Protein AF-A0A938M3R2-F1 (afdb_monomer)

Nearest PDB structures (foldseek):
  2mut-assembly1_A  TM=8.175E-01  e=2.502E-03  Homo sapiens
  1x2i-assembly1_A  TM=8.351E-01  e=2.502E-03  Pyrococcus furiosus
  1x2i-assembly1_B  TM=8.270E-01  e=4.604E-03  Pyrococcus furiosus
  2bhn-assembly2_C-3  TM=8.091E-01  e=3.394E-03  Aeropyrum pernix
  2bhn-assembly1_A  TM=8.119E-01  e=9.002E-03  Aeropyrum pernix

Secondary structure (DSSP, 8-state):
-HHHHHHHHHHTT-TT---EEEEPPPEEEETTEEEEPPPEEEETTEEEEE---TT-HHHHHHHHHHHHHHHHHHHHHHHHHHHHHHT-GGGGSTT--HHHHHHHHHHHSSHHHHHH--HHHHHTSTT--HHHHHHHHHHH-SSPPP------------

Mean predicted aligned error: 13.71 Å

Foldseek 3Di:
DQVVVVVVCVVVVVPPDWTKDKAAFDWDQDPNDTDTDAIFMDGPVDPDTDDDPNPDPVVVVVVVVVVVVVVVVVVVVVVVVVVCLVVDLQVPQPPDDSVQSVQLCVQQVDVVSLLVDDLVSSCVGPPQDSVNSVSSNCSSCVDDDPDDDDDDDDDDDD

pLDDT: mean 79.0, std 14.46, range [35.47, 95.06]

Radius of gyration: 27.53 Å; Cα contacts (8 Å, |Δi|>4): 129; chains: 1; bounding box: 78×43×65 Å

Solvent-accessible surface area (backbone atoms only — not 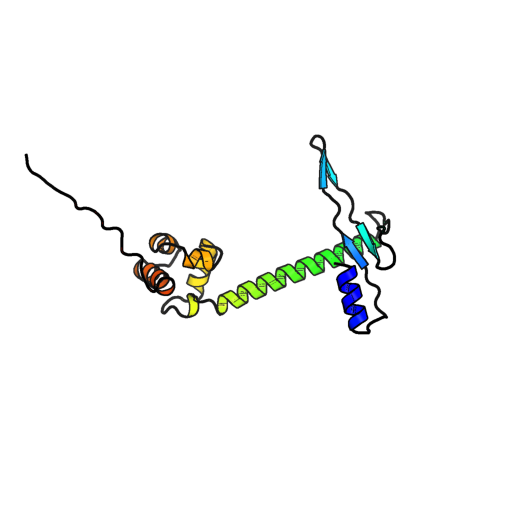comparable to full-atom values): 9746 Å² total; per-residue (Å²): 111,58,69,58,53,52,54,51,34,59,73,69,70,51,81,85,68,89,60,76,38,80,44,82,37,57,75,47,78,52,95,97,40,78,49,68,50,64,68,42,34,36,45,84,89,40,94,63,63,55,90,64,59,82,87,34,71,66,50,49,51,52,50,51,53,50,50,50,53,51,51,50,53,52,52,50,54,49,51,51,53,56,52,50,59,69,76,29,81,61,62,80,40,90,92,51,52,72,72,49,54,50,40,49,37,70,74,52,68,42,70,67,49,58,57,72,43,50,47,69,63,44,35,73,30,78,93,37,48,68,75,49,14,48,53,53,38,42,71,67,37,85,69,72,78,80,74,84,75,80,84,74,92,80,79,88,91,134

Sequence (158 aa):
QLGVAEGVLKALDTCQVDVIGLAKGRREKEDDLTVREGDHVFTTNSPEPLSLPEDSSEMLLLRRIRDEAHRFAIAYHHKLREARFIHSPLEGIPGIGLTRRRALMAHFGNIGRIREATADELKQVPGVSDKRAQLIFAHFHPNPPATDAQPEEAKDEQ

Structure (mmCIF, N/CA/C/O backbone):
data_AF-A0A938M3R2-F1
#
_entry.id   AF-A0A938M3R2-F1
#
loop_
_atom_site.group_PDB
_atom_site.id
_atom_site.type_symbol
_atom_site.label_atom_id
_atom_site.label_alt_id
_atom_site.label_comp_id
_atom_site.label_asym_id
_atom_site.label_entity_id
_atom_site.label_seq_id
_atom_site.pdbx_PDB_ins_code
_atom_site.Cartn_x
_atom_site.Cartn_y
_atom_site.Cartn_z
_atom_site.occupancy
_atom_site.B_iso_or_equiv
_atom_site.auth_seq_id
_atom_site.auth_comp_id
_atom_site.auth_asym_id
_atom_site.auth_atom_id
_atom_site.pdbx_PDB_model_num
ATOM 1 N N . GLN A 1 1 ? -12.794 7.102 7.109 1.00 78.31 1 GLN A N 1
ATOM 2 C CA . GLN A 1 1 ? -12.801 5.699 6.632 1.00 78.31 1 GLN A CA 1
ATOM 3 C C . GLN A 1 1 ? -14.013 4.949 7.176 1.00 78.31 1 GLN A C 1
ATOM 5 O O . GLN A 1 1 ? -14.778 4.450 6.366 1.00 78.31 1 GLN A O 1
ATOM 10 N N . LEU A 1 2 ? -14.246 4.957 8.495 1.00 81.75 2 LEU A N 1
ATOM 11 C CA . LEU A 1 2 ? -15.371 4.257 9.133 1.00 81.75 2 LEU A CA 1
ATOM 12 C C . LEU A 1 2 ? -16.758 4.656 8.588 1.00 81.75 2 LEU A C 1
ATOM 14 O O . LEU A 1 2 ? -17.465 3.806 8.065 1.00 81.75 2 LEU A O 1
ATOM 18 N N . GLY A 1 3 ? -17.100 5.950 8.590 1.00 79.81 3 GLY A N 1
ATOM 19 C CA . GLY A 1 3 ? -18.410 6.406 8.091 1.00 79.81 3 GLY A CA 1
ATOM 2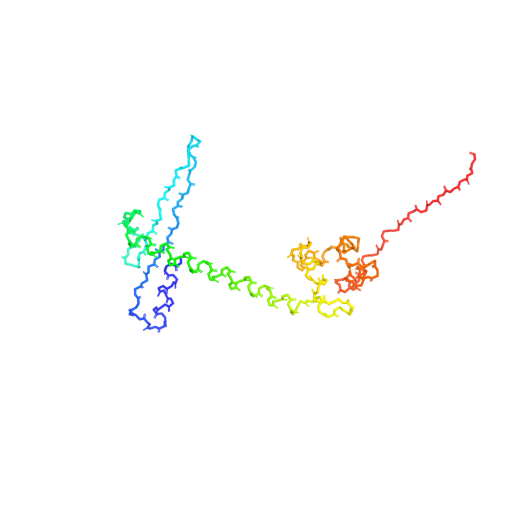0 C C . GLY A 1 3 ? -18.650 6.155 6.594 1.00 79.81 3 GLY A C 1
ATOM 21 O O . GLY A 1 3 ? -19.784 5.976 6.168 1.00 79.81 3 GLY A O 1
ATOM 22 N N . VAL A 1 4 ? -17.586 6.078 5.782 1.00 85.19 4 VAL A N 1
ATOM 23 C CA . VAL A 1 4 ? -17.707 5.712 4.357 1.00 85.19 4 VAL A CA 1
ATOM 24 C C . VAL A 1 4 ? -18.069 4.235 4.221 1.00 85.19 4 VAL A C 1
ATOM 26 O O . VAL A 1 4 ? -18.945 3.895 3.433 1.00 85.19 4 VAL A O 1
ATOM 29 N N . ALA A 1 5 ? -17.423 3.363 5.002 1.00 84.62 5 ALA A N 1
ATOM 30 C CA . ALA A 1 5 ? -17.733 1.937 5.012 1.00 84.62 5 ALA A CA 1
ATOM 31 C C . ALA A 1 5 ? -19.174 1.680 5.480 1.00 84.62 5 ALA A C 1
ATOM 33 O O . ALA A 1 5 ? -19.894 0.920 4.839 1.00 84.62 5 ALA A O 1
ATOM 34 N N . GLU A 1 6 ? -19.616 2.372 6.531 1.00 82.75 6 GLU A N 1
ATOM 35 C CA . GLU A 1 6 ? -20.996 2.295 7.018 1.00 82.75 6 GLU A CA 1
ATOM 36 C C . GLU A 1 6 ? -22.012 2.735 5.950 1.00 82.75 6 GLU A C 1
ATOM 38 O O . GLU A 1 6 ? -23.003 2.045 5.713 1.00 82.75 6 GLU A O 1
ATOM 43 N N . GLY A 1 7 ? -21.749 3.850 5.257 1.00 82.44 7 GLY A N 1
ATOM 44 C CA . GLY A 1 7 ? -22.617 4.334 4.182 1.00 82.44 7 GLY A CA 1
ATOM 45 C C . GLY A 1 7 ? -22.750 3.338 3.027 1.00 82.44 7 GLY A C 1
ATOM 46 O O . GLY A 1 7 ? -23.852 3.120 2.525 1.00 82.44 7 GLY A O 1
ATOM 47 N N . VAL A 1 8 ? -21.649 2.688 2.638 1.00 87.00 8 VAL A N 1
ATOM 48 C CA . VAL A 1 8 ? -21.659 1.650 1.593 1.00 87.00 8 VAL A CA 1
ATOM 49 C C . VAL A 1 8 ? -22.424 0.408 2.048 1.00 87.00 8 VAL A C 1
ATOM 51 O O . VAL A 1 8 ? -23.217 -0.124 1.278 1.00 87.00 8 VAL A O 1
ATOM 54 N N . LEU A 1 9 ? -22.237 -0.044 3.290 1.00 85.75 9 LEU A N 1
ATOM 55 C CA . LEU A 1 9 ? -22.946 -1.218 3.814 1.00 85.75 9 LEU A CA 1
ATOM 56 C C . LEU A 1 9 ? -24.456 -0.987 3.911 1.00 85.75 9 LE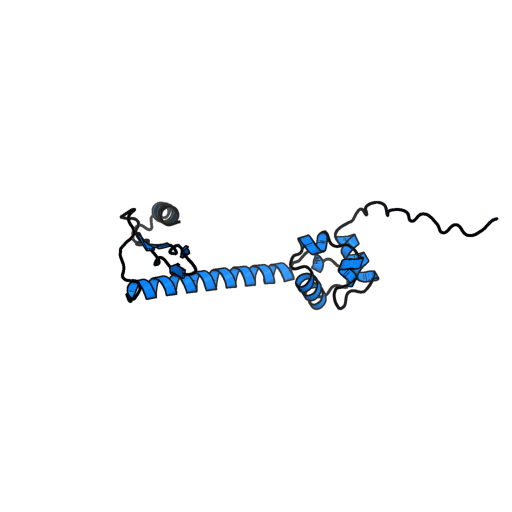U A C 1
ATOM 58 O O . LEU A 1 9 ? -25.226 -1.864 3.525 1.00 85.75 9 LEU A O 1
ATOM 62 N N . LYS A 1 10 ? -24.877 0.212 4.333 1.00 81.81 10 LYS A N 1
ATOM 63 C CA . LYS A 1 10 ? -26.289 0.624 4.311 1.00 81.81 10 LYS A CA 1
ATOM 64 C C . LYS A 1 10 ? -26.858 0.637 2.892 1.00 81.81 10 LYS A C 1
ATOM 66 O O . LYS A 1 10 ? -27.975 0.183 2.683 1.00 81.81 10 LYS A O 1
ATOM 71 N N . ALA A 1 11 ? -26.090 1.116 1.913 1.00 85.44 11 ALA A N 1
ATOM 72 C CA . ALA A 1 11 ? -26.518 1.129 0.514 1.00 85.44 11 ALA A CA 1
ATOM 73 C C . ALA A 1 11 ? -26.657 -0.278 -0.097 1.00 85.44 11 ALA A C 1
ATOM 75 O O . ALA A 1 11 ? -27.420 -0.457 -1.042 1.00 85.44 11 ALA A O 1
ATOM 76 N N . LEU A 1 12 ? -25.927 -1.266 0.429 1.00 86.31 12 LEU A N 1
ATOM 77 C CA . LEU A 1 12 ? -25.979 -2.663 -0.013 1.00 86.31 12 LEU A CA 1
ATOM 78 C C . LEU A 1 12 ? -27.029 -3.504 0.736 1.00 86.31 12 LEU A C 1
ATOM 80 O O . LEU A 1 12 ? -27.118 -4.702 0.488 1.00 86.31 12 LEU A O 1
ATOM 84 N N . ASP A 1 13 ? -27.808 -2.888 1.633 1.00 81.69 13 ASP A N 1
ATOM 85 C CA . ASP A 1 13 ? -28.790 -3.541 2.515 1.00 81.69 13 ASP A CA 1
ATOM 86 C C . ASP A 1 13 ? -28.191 -4.643 3.417 1.00 81.69 13 ASP A C 1
ATOM 88 O O . ASP A 1 13 ? -28.878 -5.500 3.973 1.00 81.69 13 ASP A O 1
ATOM 92 N N . THR A 1 14 ? -26.872 -4.607 3.624 1.00 70.88 14 THR A N 1
ATOM 93 C CA . THR A 1 14 ? -26.152 -5.553 4.483 1.00 70.88 14 THR A CA 1
ATOM 94 C C . THR A 1 14 ? -26.121 -5.023 5.915 1.00 70.88 14 THR A C 1
ATOM 96 O O . THR A 1 14 ? -25.068 -4.720 6.471 1.00 70.88 14 THR A O 1
ATOM 99 N N . CYS A 1 15 ? -27.294 -4.876 6.528 1.00 63.31 15 CYS A N 1
ATOM 100 C CA . CYS A 1 15 ? -27.453 -4.208 7.825 1.00 63.31 15 CYS A CA 1
ATOM 101 C C . CYS A 1 15 ? -27.005 -5.043 9.048 1.00 63.31 15 CYS A C 1
ATOM 103 O O . CYS A 1 15 ? -27.233 -4.629 10.180 1.00 63.31 15 CYS A O 1
ATOM 105 N N . GLN A 1 16 ? -26.400 -6.220 8.850 1.00 73.12 16 GLN A N 1
ATOM 106 C CA . GLN A 1 16 ? -26.078 -7.176 9.925 1.00 73.12 16 GLN A CA 1
ATOM 107 C C . GLN A 1 16 ? -24.591 -7.238 10.302 1.00 73.12 16 GLN A C 1
ATOM 109 O O . GLN A 1 16 ? -24.190 -8.122 11.055 1.00 73.12 16 GLN A O 1
ATOM 114 N N . VAL A 1 17 ? -23.755 -6.353 9.758 1.00 81.50 17 VAL A N 1
ATOM 115 C CA . VAL A 1 17 ? -22.308 -6.388 10.003 1.00 81.50 17 VAL A CA 1
ATOM 116 C C . VAL A 1 17 ? -21.892 -5.163 10.800 1.00 81.50 17 VAL A C 1
ATOM 118 O O . VAL A 1 17 ? -21.982 -4.038 10.309 1.00 81.50 17 VAL A O 1
ATOM 121 N N . ASP A 1 18 ? -21.397 -5.396 12.014 1.00 84.69 18 ASP A N 1
ATOM 122 C CA . ASP A 1 18 ? -20.781 -4.351 12.824 1.00 84.69 18 ASP A CA 1
ATOM 123 C C . ASP A 1 18 ? -19.479 -3.870 12.180 1.00 84.69 18 ASP A C 1
ATOM 125 O O . ASP A 1 18 ? -18.655 -4.661 11.707 1.00 84.69 18 ASP A O 1
ATOM 129 N N . VAL A 1 19 ? -19.272 -2.552 12.185 1.00 87.81 19 VAL A N 1
ATOM 130 C CA . VAL A 1 19 ? -18.077 -1.931 11.611 1.00 87.81 19 VAL A CA 1
ATOM 131 C C . VAL A 1 19 ? -17.259 -1.279 12.711 1.00 87.81 19 VAL A C 1
ATOM 133 O O . VAL A 1 19 ? -17.745 -0.445 13.475 1.00 87.81 19 VAL A O 1
ATOM 136 N N . ILE A 1 20 ? -15.977 -1.626 12.739 1.00 90.88 20 ILE A N 1
ATOM 137 C CA . ILE A 1 20 ? -14.994 -1.046 13.650 1.00 90.88 20 ILE A CA 1
ATOM 138 C C . ILE A 1 20 ? -13.834 -0.446 12.858 1.00 90.88 20 ILE A C 1
ATOM 140 O O . ILE A 1 20 ? -13.458 -0.940 11.792 1.00 90.88 20 ILE A O 1
ATOM 144 N N . GLY A 1 21 ? -13.259 0.632 13.379 1.00 91.00 21 GLY A N 1
ATOM 145 C CA . GLY A 1 21 ? -12.078 1.285 12.822 1.00 91.00 21 GLY A CA 1
ATOM 146 C C . GLY A 1 21 ? -10.927 1.274 13.819 1.00 91.00 21 GLY A C 1
ATOM 147 O O . GLY A 1 21 ? -11.144 1.495 15.003 1.00 91.00 21 GLY A O 1
ATOM 148 N N . LEU A 1 22 ? -9.700 1.060 13.341 1.00 91.81 22 LEU A N 1
ATOM 149 C CA . LEU A 1 22 ? -8.483 1.191 14.145 1.00 91.81 22 LEU A CA 1
ATOM 150 C C . LEU A 1 22 ? -7.645 2.353 13.602 1.00 91.81 22 LEU A C 1
ATOM 152 O O . LEU A 1 22 ? -7.175 2.298 12.461 1.00 91.81 22 LEU A O 1
ATOM 156 N N . ALA A 1 23 ? -7.451 3.393 14.408 1.00 89.94 23 ALA A N 1
ATOM 157 C CA . ALA A 1 23 ? -6.591 4.523 14.085 1.00 89.94 23 ALA A CA 1
ATOM 158 C C . ALA A 1 23 ? -5.234 4.380 14.775 1.00 89.94 23 ALA A C 1
ATOM 160 O O . ALA A 1 23 ? -5.128 3.882 15.894 1.00 89.94 23 ALA A O 1
ATOM 161 N N . LYS A 1 24 ? -4.184 4.823 14.084 1.00 86.88 24 LYS A N 1
ATOM 162 C CA . LYS A 1 24 ? -2.826 4.799 14.616 1.00 86.88 24 LYS A CA 1
ATOM 163 C C . LYS A 1 24 ? -2.622 5.961 15.585 1.00 86.88 24 LYS A C 1
ATOM 165 O O . LYS A 1 24 ? -2.883 7.101 15.196 1.00 86.88 24 LYS A O 1
ATOM 170 N N . GLY A 1 25 ? -2.111 5.670 16.777 1.00 83.94 25 GLY A N 1
ATOM 171 C CA . GLY A 1 25 ? -1.710 6.700 17.734 1.00 83.94 25 GLY A CA 1
ATOM 172 C C . GLY A 1 25 ? -0.609 7.604 17.183 1.00 83.94 25 GLY A C 1
ATOM 173 O O . GLY A 1 25 ? 0.206 7.186 16.339 1.00 83.94 25 GLY A O 1
ATOM 174 N N . ARG A 1 26 ? -0.583 8.866 17.618 1.00 80.00 26 ARG A N 1
ATOM 175 C CA . ARG A 1 26 ? 0.482 9.788 17.220 1.00 80.00 26 ARG A CA 1
ATOM 176 C C . ARG A 1 26 ? 1.797 9.400 17.888 1.00 80.00 26 ARG A C 1
ATOM 178 O O . ARG A 1 26 ? 1.856 8.781 18.947 1.00 80.00 26 ARG A O 1
ATOM 185 N N . ARG A 1 27 ? 2.895 9.741 17.220 1.00 76.88 27 ARG A N 1
ATOM 186 C CA . ARG A 1 27 ? 4.222 9.701 17.830 1.00 76.88 27 ARG A CA 1
ATOM 187 C C . ARG A 1 27 ? 4.683 11.131 17.973 1.00 76.88 27 ARG A C 1
ATOM 189 O O . ARG A 1 27 ? 4.845 11.804 16.955 1.00 76.88 27 ARG A O 1
ATOM 196 N N . GLU A 1 28 ? 4.901 11.553 19.204 1.00 75.19 28 GLU A N 1
ATOM 197 C CA . GLU A 1 28 ? 5.426 12.875 19.511 1.00 75.19 28 GLU A CA 1
ATOM 198 C C . GLU A 1 28 ? 6.844 12.726 20.064 1.00 75.19 28 GLU A C 1
ATOM 200 O O . GLU A 1 28 ? 7.192 11.734 20.711 1.00 75.19 28 GLU A O 1
ATOM 205 N N . LYS A 1 29 ? 7.706 13.673 19.699 1.00 72.88 29 LYS A N 1
ATOM 206 C CA . LYS A 1 29 ? 9.051 13.782 20.254 1.00 72.88 29 LYS A CA 1
ATOM 207 C C . LYS A 1 29 ? 9.034 14.954 21.214 1.00 72.88 29 LYS A C 1
ATOM 209 O O . LYS A 1 29 ? 8.818 16.078 20.771 1.00 72.88 29 LYS A O 1
ATOM 214 N N . GLU A 1 30 ? 9.282 14.676 22.480 1.00 73.75 30 GLU A N 1
ATOM 215 C CA . GLU A 1 30 ? 9.397 15.679 23.531 1.00 73.75 30 GLU A CA 1
ATOM 216 C C . GLU A 1 30 ? 10.732 15.444 24.238 1.00 73.75 30 GLU A C 1
ATOM 218 O O . GLU A 1 30 ? 11.009 14.319 24.648 1.00 73.75 30 GLU A O 1
ATOM 223 N N . ASP A 1 31 ? 11.591 16.467 24.277 1.00 67.19 31 ASP A N 1
ATOM 224 C CA . ASP A 1 31 ? 12.896 16.459 24.957 1.00 67.19 31 ASP A CA 1
ATOM 225 C C . ASP A 1 31 ? 13.704 15.154 24.792 1.00 67.19 31 ASP A C 1
ATOM 227 O O . ASP A 1 31 ? 14.063 14.477 25.752 1.00 67.19 31 ASP A O 1
ATOM 231 N N . ASP A 1 32 ? 13.981 14.788 23.534 1.00 76.38 32 ASP A N 1
ATOM 232 C CA . ASP A 1 32 ? 14.737 13.587 23.124 1.00 76.38 32 ASP A CA 1
ATOM 233 C C . ASP A 1 32 ? 14.073 12.225 23.435 1.00 76.38 32 ASP A C 1
ATOM 235 O O . ASP A 1 32 ? 14.555 11.170 23.005 1.00 76.38 32 ASP A O 1
ATOM 239 N N . LEU A 1 33 ? 12.904 12.221 24.079 1.00 72.56 33 LEU A N 1
ATOM 240 C CA . LEU A 1 33 ? 12.085 11.039 24.325 1.00 72.56 33 LEU A CA 1
ATOM 241 C C . LEU A 1 33 ? 10.992 10.912 23.256 1.00 72.56 33 LEU A C 1
ATOM 243 O O . LEU A 1 33 ? 10.330 11.870 22.859 1.00 72.56 33 LEU A O 1
ATOM 247 N N . THR A 1 34 ? 10.799 9.692 22.748 1.00 71.56 34 THR A N 1
ATOM 248 C CA . THR A 1 34 ? 9.701 9.404 21.814 1.00 71.56 34 THR A CA 1
ATOM 249 C C . THR A 1 34 ? 8.504 8.893 22.602 1.00 71.56 34 THR A C 1
ATOM 251 O O . THR A 1 34 ? 8.456 7.711 22.950 1.00 71.56 34 THR A O 1
ATOM 254 N N . VAL A 1 35 ? 7.533 9.766 22.855 1.00 74.62 35 VAL A N 1
ATOM 255 C CA . VAL A 1 35 ? 6.254 9.386 23.456 1.00 74.62 35 VAL A CA 1
ATOM 256 C C . VAL A 1 35 ? 5.368 8.816 22.349 1.00 74.62 35 VAL A C 1
ATOM 258 O O . VAL A 1 35 ? 5.179 9.412 21.284 1.00 74.62 35 VAL A O 1
ATOM 261 N N . ARG A 1 36 ? 4.877 7.592 22.553 1.00 71.19 36 ARG A N 1
ATOM 262 C CA . ARG A 1 36 ? 3.980 6.921 21.608 1.00 71.19 36 ARG A CA 1
ATOM 263 C C . ARG A 1 36 ? 2.606 6.892 22.238 1.00 71.19 36 ARG A C 1
ATOM 265 O O . ARG A 1 36 ? 2.415 6.226 23.245 1.00 71.19 36 ARG A O 1
ATOM 272 N N . GLU A 1 37 ? 1.684 7.617 21.630 1.00 79.00 37 GLU A N 1
ATOM 273 C CA . GLU A 1 37 ? 0.273 7.462 21.925 1.00 79.00 37 GLU A CA 1
ATOM 274 C C . GLU A 1 37 ? -0.186 6.087 21.410 1.00 79.00 37 GLU A C 1
ATOM 276 O O . GLU A 1 37 ? 0.254 5.634 20.341 1.00 79.00 37 GLU A O 1
ATOM 281 N N . GLY A 1 38 ? -1.040 5.421 22.183 1.00 81.62 38 GLY A N 1
ATOM 282 C CA . GLY A 1 38 ? -1.632 4.137 21.829 1.00 81.62 38 GLY A CA 1
ATOM 283 C C . GLY A 1 38 ? -2.528 4.202 20.594 1.00 81.62 38 GLY A C 1
ATOM 284 O O . GLY A 1 38 ? -2.972 5.265 20.162 1.00 81.62 38 GLY A O 1
ATOM 285 N N . ASP A 1 39 ? -2.795 3.040 20.000 1.00 89.44 39 ASP A N 1
ATOM 286 C CA . ASP A 1 39 ? -3.775 2.932 18.918 1.00 89.44 39 ASP A CA 1
ATOM 287 C C . ASP A 1 39 ? -5.202 3.108 19.471 1.00 89.44 39 ASP A C 1
ATOM 289 O O . ASP A 1 39 ? -5.522 2.625 20.555 1.00 89.44 39 ASP A O 1
ATOM 293 N N . HIS A 1 40 ? -6.074 3.752 18.692 1.00 89.94 40 HIS A N 1
ATOM 294 C CA . HIS A 1 40 ? -7.446 4.082 19.096 1.00 89.94 40 HIS A CA 1
ATOM 295 C C . HIS A 1 40 ? -8.469 3.282 18.293 1.00 89.94 40 HIS A C 1
ATOM 297 O O . HIS A 1 40 ? -8.374 3.200 17.063 1.00 89.94 40 HIS A O 1
ATOM 303 N N . VAL A 1 41 ? -9.470 2.717 18.968 1.00 91.88 41 VAL A N 1
ATOM 304 C CA . VAL A 1 41 ? -10.558 1.961 18.329 1.00 91.88 41 VAL A CA 1
ATOM 305 C C . VAL A 1 41 ? -11.802 2.826 18.230 1.00 91.88 41 VAL A C 1
ATOM 307 O O . VAL A 1 41 ? -12.192 3.457 19.198 1.00 91.88 41 VAL A O 1
ATOM 310 N N . PHE A 1 42 ? -12.459 2.830 17.078 1.00 91.44 42 PHE A N 1
ATOM 311 C CA . PHE A 1 42 ? -13.685 3.582 16.830 1.00 91.44 42 PHE A CA 1
ATOM 312 C C . PHE A 1 42 ? -14.805 2.637 16.412 1.00 91.44 42 PHE A C 1
ATOM 314 O O . PHE A 1 42 ? -14.573 1.658 15.699 1.00 91.44 42 PHE A O 1
ATOM 321 N N . THR A 1 43 ? -16.027 2.961 16.822 1.00 89.62 43 THR A N 1
ATOM 322 C CA . THR A 1 43 ? -17.243 2.230 16.446 1.00 89.62 43 THR A CA 1
ATOM 323 C C . THR A 1 43 ? -18.188 3.168 15.706 1.00 89.62 43 THR A C 1
ATOM 325 O O . THR A 1 43 ? -18.060 4.385 15.801 1.00 89.62 43 THR A O 1
ATOM 328 N N . THR A 1 44 ? -19.138 2.631 14.948 1.00 83.06 44 THR A N 1
ATOM 329 C CA . THR A 1 44 ? -20.153 3.451 14.259 1.00 83.06 44 THR A CA 1
ATOM 330 C C . THR A 1 44 ? -21.152 4.095 15.219 1.00 83.06 44 THR A C 1
ATOM 332 O O . THR A 1 44 ? -21.808 5.069 14.871 1.00 83.06 44 THR A O 1
ATOM 335 N N . ASN A 1 45 ? -21.250 3.574 16.443 1.00 82.62 45 ASN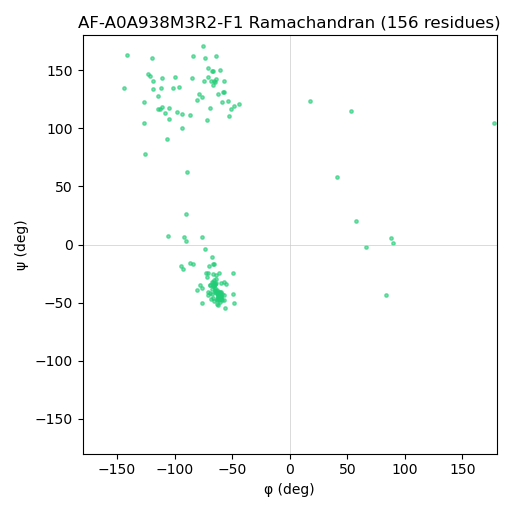 A N 1
ATOM 336 C CA . ASN A 1 45 ? -22.239 4.007 17.427 1.00 82.62 45 ASN A CA 1
ATOM 337 C C . ASN A 1 45 ? -21.767 5.204 18.265 1.00 82.62 45 ASN A C 1
ATOM 339 O O . ASN A 1 45 ? -22.585 5.837 18.927 1.00 82.62 45 ASN A O 1
ATOM 343 N N . SER A 1 46 ? -20.464 5.504 18.263 1.00 84.12 46 SER A N 1
ATOM 344 C CA . SER A 1 46 ? -19.878 6.575 19.069 1.00 84.12 46 SER A CA 1
ATOM 345 C C . SER A 1 46 ? -18.738 7.276 18.326 1.00 84.12 46 SER A C 1
ATOM 347 O O . SER A 1 46 ? -17.865 6.596 17.784 1.00 84.12 46 SER A O 1
ATOM 349 N N . PRO A 1 47 ? -18.695 8.622 18.335 1.00 82.19 47 PRO A N 1
ATOM 350 C CA . PRO A 1 47 ? -17.554 9.374 17.818 1.00 82.19 47 PRO A CA 1
ATOM 351 C C . PRO A 1 47 ? -16.324 9.288 18.735 1.00 82.19 47 PRO A C 1
ATOM 353 O O . PRO A 1 47 ? -15.203 9.461 18.261 1.00 82.19 47 PRO A O 1
ATOM 356 N N . GLU A 1 48 ? -16.527 9.019 20.027 1.00 87.25 48 GLU A N 1
ATOM 357 C CA . GLU A 1 48 ? -15.450 8.837 21.001 1.00 87.25 48 GLU A CA 1
ATOM 358 C C . GLU A 1 48 ? -14.766 7.476 20.802 1.00 87.25 48 GLU A C 1
ATOM 360 O O . GLU A 1 48 ? -15.462 6.476 20.557 1.00 87.25 48 GLU A O 1
ATOM 365 N N . PRO A 1 49 ? -13.428 7.405 20.929 1.00 88.94 49 PRO A N 1
ATOM 366 C CA . PRO A 1 49 ? -12.712 6.147 20.837 1.00 88.94 49 PRO A CA 1
ATOM 367 C C . PRO A 1 49 ? -13.085 5.217 21.997 1.00 88.94 49 PRO A C 1
ATOM 369 O O . PRO A 1 49 ? -13.226 5.622 23.151 1.00 88.94 49 PRO A O 1
ATOM 372 N N . LEU A 1 50 ? -13.208 3.931 21.688 1.00 88.81 50 LEU A N 1
ATOM 373 C CA . LEU A 1 50 ? -13.331 2.878 22.676 1.00 88.81 50 LEU A CA 1
ATOM 374 C C . LEU A 1 50 ? -11.993 2.731 23.407 1.00 88.81 50 LEU A C 1
ATOM 376 O O . LEU A 1 50 ? -10.979 2.371 22.805 1.00 88.81 50 LEU A O 1
ATOM 380 N N . SER A 1 51 ? -12.013 2.987 24.714 1.00 85.62 51 SER A N 1
ATOM 381 C CA . SER A 1 51 ? -10.847 2.803 25.575 1.00 85.62 51 SER A CA 1
ATOM 382 C C . SER A 1 51 ? -10.579 1.313 25.770 1.00 85.62 51 SER A C 1
ATOM 384 O O . SER A 1 51 ? -11.326 0.616 26.457 1.00 85.62 51 SER A O 1
ATOM 386 N N . LEU A 1 52 ? -9.517 0.822 25.135 1.00 87.81 52 LEU A N 1
ATOM 387 C CA . LEU A 1 52 ? -8.993 -0.525 25.324 1.00 87.81 52 LEU A CA 1
ATOM 388 C C . LEU A 1 52 ? -7.558 -0.420 25.847 1.00 87.81 52 LEU A C 1
ATOM 390 O O . LEU A 1 52 ? -6.771 0.339 25.277 1.00 87.81 52 LEU A O 1
ATOM 394 N N . PRO A 1 53 ? -7.179 -1.191 26.883 1.00 89.38 53 PRO A N 1
ATOM 395 C CA . PRO A 1 53 ? -5.792 -1.254 27.324 1.00 89.38 53 PRO A CA 1
ATOM 396 C C . PRO A 1 53 ? -4.873 -1.688 26.179 1.00 89.38 53 PRO A C 1
ATOM 398 O O . PRO A 1 53 ? -5.220 -2.594 25.415 1.00 89.38 53 PRO A O 1
ATOM 401 N N . GLU A 1 54 ? -3.684 -1.091 26.077 1.00 86.25 54 GLU A N 1
ATOM 402 C CA . GLU A 1 54 ? -2.748 -1.409 24.991 1.00 86.25 54 GLU A CA 1
ATOM 403 C C . GLU A 1 54 ? -2.341 -2.885 24.970 1.00 86.25 54 GLU A C 1
ATOM 405 O O . GLU A 1 54 ? -2.175 -3.456 23.894 1.00 86.25 54 GLU A O 1
ATOM 410 N N . ASP A 1 55 ? -2.247 -3.521 26.136 1.00 89.50 55 ASP A N 1
ATOM 411 C CA . ASP A 1 55 ? -1.832 -4.921 26.274 1.00 89.50 55 ASP A CA 1
ATOM 412 C C . ASP A 1 55 ? -3.012 -5.907 26.259 1.00 89.50 55 ASP A C 1
ATOM 414 O O . ASP A 1 55 ? -2.838 -7.107 26.478 1.00 89.50 55 ASP A O 1
ATOM 418 N N . SER A 1 56 ? -4.228 -5.419 25.997 1.00 94.25 56 SER A N 1
ATOM 419 C CA . SER A 1 56 ? -5.422 -6.263 25.913 1.00 94.25 56 SER A CA 1
ATOM 420 C C . SER A 1 56 ? -5.385 -7.199 24.697 1.00 94.25 56 SER A C 1
ATOM 422 O O . SER A 1 56 ? -4.826 -6.881 23.639 1.00 94.25 56 SER A O 1
ATOM 424 N N . SER A 1 57 ? -6.013 -8.371 24.831 1.00 95.06 57 SER A N 1
ATOM 425 C CA . SER A 1 57 ? -6.065 -9.375 23.756 1.00 95.06 57 SER A CA 1
ATOM 426 C C . SER A 1 57 ? -6.842 -8.860 22.541 1.00 95.06 57 SER A C 1
ATOM 428 O O . SER A 1 57 ? -6.491 -9.145 21.396 1.00 95.06 57 SER A O 1
ATOM 430 N N . GLU A 1 58 ? -7.861 -8.048 22.795 1.00 93.44 58 GLU A N 1
ATOM 431 C CA . GLU A 1 58 ? -8.706 -7.370 21.825 1.00 93.44 58 GLU A CA 1
ATOM 432 C C . GLU A 1 58 ? -7.878 -6.394 20.983 1.00 93.44 58 GLU A C 1
ATOM 434 O O . GLU A 1 58 ? -7.876 -6.480 19.754 1.00 93.44 58 GLU A O 1
ATOM 439 N N . MET A 1 59 ? -7.095 -5.519 21.625 1.00 92.62 59 MET A N 1
ATOM 440 C CA . MET A 1 59 ? -6.224 -4.571 20.924 1.00 92.62 59 MET A CA 1
ATOM 441 C C . MET A 1 59 ? -5.141 -5.289 20.102 1.00 92.62 59 MET A C 1
ATOM 443 O O . MET A 1 59 ? -4.830 -4.892 18.974 1.00 92.62 59 MET A O 1
ATOM 447 N N . LEU A 1 60 ? -4.562 -6.369 20.633 1.00 92.75 60 LEU A N 1
ATOM 448 C CA . LEU A 1 60 ? -3.582 -7.182 19.906 1.00 92.75 60 LEU A CA 1
ATOM 449 C C . LEU A 1 60 ? -4.190 -7.851 18.665 1.00 92.75 60 LEU A C 1
ATOM 451 O O . LEU A 1 60 ? -3.569 -7.840 17.597 1.00 92.75 60 LEU A O 1
ATOM 455 N N . LEU A 1 61 ? -5.412 -8.381 18.773 1.00 94.62 61 LEU A N 1
ATOM 456 C CA . LEU A 1 61 ? -6.137 -8.963 17.644 1.00 94.62 61 LEU A CA 1
ATOM 457 C C . LEU A 1 61 ? -6.397 -7.921 16.549 1.00 94.62 61 LEU A C 1
ATOM 459 O O . LEU A 1 61 ? -6.101 -8.175 15.379 1.00 94.62 61 LEU A O 1
ATOM 463 N N . LEU A 1 62 ? -6.897 -6.739 16.916 1.00 93.38 62 LEU A N 1
ATOM 464 C CA . LEU A 1 62 ? -7.192 -5.668 15.959 1.00 93.38 62 LEU A CA 1
ATOM 465 C C . LEU A 1 62 ? -5.938 -5.188 15.227 1.00 93.38 62 LEU A C 1
ATOM 467 O O . LEU A 1 62 ? -5.954 -5.032 14.002 1.00 93.38 62 LEU A O 1
ATOM 471 N N . ARG A 1 63 ? -4.826 -5.018 15.952 1.00 92.56 63 ARG A N 1
ATOM 472 C CA . ARG A 1 63 ? -3.532 -4.680 15.344 1.00 92.56 63 ARG A CA 1
ATOM 473 C C . ARG A 1 63 ? -3.072 -5.759 14.368 1.00 92.56 63 ARG A C 1
ATOM 475 O O . ARG A 1 63 ? -2.674 -5.424 13.256 1.00 92.56 63 ARG A O 1
ATOM 482 N N . ARG A 1 64 ? -3.217 -7.040 14.717 1.00 94.12 64 ARG A N 1
AT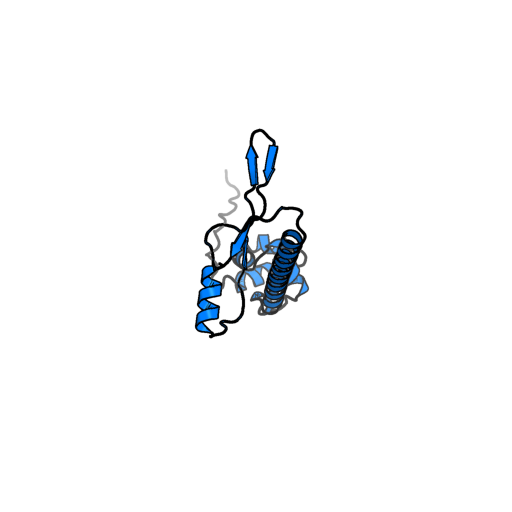OM 483 C CA . ARG A 1 64 ? -2.860 -8.155 13.826 1.00 94.12 64 ARG A CA 1
ATOM 484 C C . ARG A 1 64 ? -3.697 -8.173 12.545 1.00 94.12 64 ARG A C 1
ATOM 486 O O . ARG A 1 64 ? -3.141 -8.380 11.468 1.00 94.12 64 ARG A O 1
ATOM 493 N N . ILE A 1 65 ? -5.005 -7.933 12.643 1.00 94.25 65 ILE A N 1
ATOM 494 C CA . ILE A 1 65 ? -5.893 -7.838 11.473 1.00 94.25 65 ILE A CA 1
ATOM 495 C C . ILE A 1 65 ? -5.466 -6.670 10.576 1.00 94.25 65 ILE A C 1
ATOM 497 O O . ILE A 1 65 ? -5.345 -6.843 9.361 1.00 94.25 65 ILE A O 1
ATOM 501 N N . ARG A 1 66 ? -5.185 -5.496 11.160 1.00 92.31 66 ARG A N 1
ATOM 502 C CA . ARG A 1 66 ? -4.682 -4.331 10.415 1.00 92.31 66 ARG A CA 1
ATOM 503 C C . ARG A 1 66 ? -3.373 -4.649 9.702 1.00 92.31 66 ARG A C 1
ATOM 505 O O . ARG A 1 66 ? -3.233 -4.318 8.526 1.00 92.31 66 ARG A O 1
ATOM 512 N N . ASP A 1 67 ? -2.423 -5.258 10.400 1.00 92.44 67 ASP A N 1
ATOM 513 C CA . ASP A 1 67 ? -1.100 -5.544 9.852 1.00 92.44 67 ASP A CA 1
ATOM 514 C C . ASP A 1 67 ? -1.193 -6.555 8.702 1.00 92.44 67 ASP A C 1
ATOM 516 O O . ASP A 1 67 ? -0.527 -6.384 7.681 1.00 92.44 67 ASP A O 1
ATOM 520 N N . GLU A 1 68 ? -2.086 -7.542 8.800 1.00 95.00 68 GLU A N 1
ATOM 521 C CA . GLU A 1 68 ? -2.350 -8.494 7.721 1.00 95.00 68 GLU A CA 1
ATOM 522 C C . GLU A 1 68 ? -3.046 -7.837 6.520 1.00 95.00 68 GLU A C 1
ATOM 524 O O . GLU A 1 68 ? -2.645 -8.059 5.375 1.00 95.00 68 GLU A O 1
ATOM 529 N N . ALA A 1 69 ? -4.026 -6.960 6.761 1.00 93.31 69 ALA A N 1
ATOM 530 C CA . ALA A 1 69 ? -4.660 -6.175 5.704 1.00 93.31 69 ALA A CA 1
ATOM 531 C C . ALA A 1 69 ? -3.645 -5.260 4.995 1.00 93.31 69 ALA A C 1
ATOM 533 O O . ALA A 1 69 ? -3.632 -5.164 3.765 1.00 93.31 69 ALA A O 1
ATOM 534 N N . HIS A 1 70 ? -2.746 -4.629 5.756 1.00 91.00 70 HIS A N 1
ATOM 535 C CA . HIS A 1 70 ? -1.679 -3.791 5.219 1.00 91.00 70 HIS A CA 1
ATOM 536 C C . HIS A 1 70 ? -0.663 -4.615 4.416 1.00 91.00 70 HIS A C 1
ATOM 538 O O . HIS A 1 70 ? -0.331 -4.248 3.285 1.00 91.00 70 HIS A O 1
ATOM 544 N N . ARG A 1 71 ? -0.225 -5.763 4.950 1.00 93.00 71 ARG A N 1
ATOM 545 C CA . ARG A 1 71 ? 0.662 -6.718 4.268 1.00 93.00 71 ARG A CA 1
ATOM 546 C C . ARG A 1 71 ? 0.054 -7.179 2.946 1.00 93.00 71 ARG A C 1
ATOM 548 O O . ARG A 1 71 ? 0.738 -7.156 1.922 1.00 93.00 71 ARG A O 1
ATOM 555 N N . PHE A 1 72 ? -1.223 -7.559 2.953 1.00 94.44 72 PHE A N 1
ATOM 556 C CA . PHE A 1 72 ? -1.944 -7.996 1.761 1.00 94.44 72 PHE A CA 1
ATOM 557 C C . PHE A 1 72 ? -2.051 -6.877 0.721 1.00 94.44 72 PHE A C 1
ATOM 559 O O . PHE A 1 72 ? -1.718 -7.098 -0.443 1.00 94.44 72 PHE A O 1
ATOM 566 N N . ALA A 1 73 ? -2.440 -5.666 1.131 1.00 90.06 73 ALA A N 1
ATOM 567 C CA . ALA A 1 73 ? -2.547 -4.521 0.230 1.00 90.06 73 ALA A CA 1
ATOM 568 C C . ALA A 1 73 ? -1.196 -4.170 -0.418 1.00 90.06 73 ALA A C 1
ATOM 570 O O . ALA A 1 73 ? -1.121 -3.979 -1.636 1.00 90.06 73 ALA A O 1
ATOM 571 N N . ILE A 1 74 ? -0.110 -4.148 0.366 1.00 88.19 74 ILE A N 1
ATOM 572 C CA . ILE A 1 74 ? 1.248 -3.923 -0.151 1.00 88.19 74 ILE A CA 1
ATOM 573 C C . ILE A 1 74 ? 1.631 -5.014 -1.149 1.00 88.19 74 ILE A C 1
ATOM 575 O O . ILE A 1 74 ? 2.082 -4.699 -2.253 1.00 88.19 74 ILE A O 1
ATOM 579 N N . ALA A 1 75 ? 1.445 -6.284 -0.783 1.00 89.00 75 ALA A N 1
ATOM 580 C CA . ALA A 1 75 ? 1.792 -7.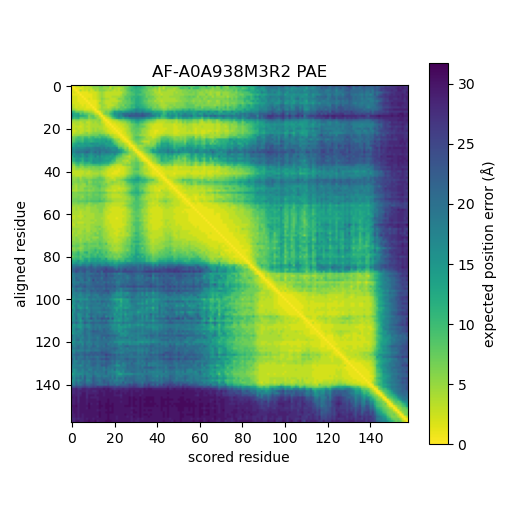413 -1.638 1.00 89.00 75 ALA A CA 1
ATOM 581 C C . ALA A 1 75 ? 0.990 -7.395 -2.948 1.00 89.00 75 ALA A C 1
ATOM 583 O O . ALA A 1 75 ? 1.557 -7.594 -4.023 1.00 89.00 75 ALA A O 1
ATOM 584 N N . TYR A 1 76 ? -0.305 -7.083 -2.885 1.00 89.12 76 TYR A N 1
ATOM 585 C CA . TYR A 1 76 ? -1.163 -6.952 -4.058 1.00 89.12 76 T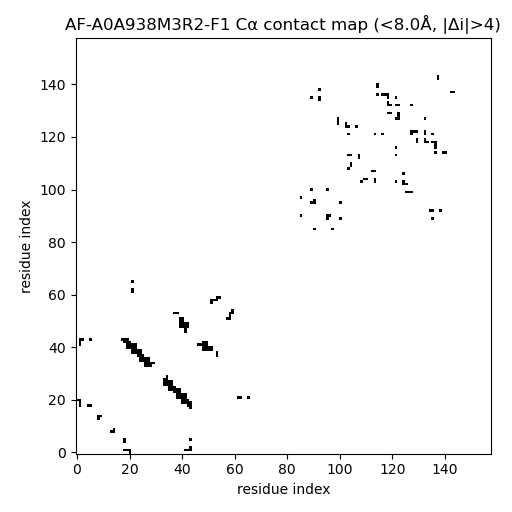YR A CA 1
ATOM 586 C C . TYR A 1 76 ? -0.702 -5.816 -4.977 1.00 89.12 76 TYR A C 1
ATOM 588 O O . TYR A 1 76 ? -0.539 -6.022 -6.181 1.00 89.12 76 TYR A O 1
ATOM 596 N N . HIS A 1 77 ? -0.407 -4.633 -4.430 1.00 84.38 77 HIS A N 1
ATOM 597 C CA . HIS A 1 77 ? 0.119 -3.524 -5.227 1.00 84.38 77 HIS A CA 1
ATOM 598 C C . HIS A 1 77 ? 1.515 -3.805 -5.788 1.00 84.38 77 HIS A C 1
ATOM 600 O O . HIS A 1 77 ? 1.826 -3.365 -6.896 1.00 84.38 77 HIS A O 1
ATOM 606 N N . HIS A 1 78 ? 2.357 -4.546 -5.066 1.00 81.81 78 HIS A N 1
ATOM 607 C CA . HIS A 1 78 ? 3.632 -5.025 -5.591 1.00 81.81 78 HIS A CA 1
ATOM 608 C C . HIS A 1 78 ? 3.413 -5.957 -6.788 1.00 81.81 78 HIS A C 1
ATOM 610 O O . HIS A 1 78 ? 3.932 -5.687 -7.869 1.00 81.81 78 HIS A O 1
ATOM 616 N N . LYS A 1 79 ? 2.560 -6.975 -6.635 1.00 80.56 79 LYS A N 1
ATOM 617 C CA . LYS A 1 79 ? 2.210 -7.920 -7.703 1.00 80.56 79 LYS A CA 1
ATOM 618 C C . LYS A 1 79 ? 1.602 -7.220 -8.919 1.00 80.56 79 LYS A C 1
ATOM 620 O O . LYS A 1 79 ? 1.969 -7.526 -10.045 1.00 80.56 79 LYS A O 1
ATOM 625 N N . LEU A 1 80 ? 0.705 -6.253 -8.717 1.00 80.19 80 LEU A N 1
ATOM 626 C CA . LEU A 1 80 ? 0.101 -5.493 -9.814 1.00 80.19 80 LEU A CA 1
ATOM 627 C C . LEU A 1 80 ? 1.140 -4.642 -10.558 1.00 80.19 80 LEU A C 1
ATOM 629 O O . LEU A 1 80 ? 1.087 -4.544 -11.782 1.00 80.19 80 LEU A O 1
ATOM 633 N N . ARG A 1 81 ? 2.091 -4.033 -9.839 1.00 72.69 81 ARG A N 1
ATOM 634 C CA . ARG A 1 81 ? 3.209 -3.299 -10.457 1.00 72.69 81 ARG A CA 1
ATOM 635 C C . ARG A 1 81 ? 4.125 -4.232 -11.248 1.00 72.69 81 ARG A C 1
ATOM 637 O O . ARG A 1 81 ? 4.506 -3.888 -12.363 1.00 72.69 81 ARG A O 1
ATOM 644 N N . GLU A 1 82 ? 4.410 -5.416 -10.720 1.00 68.12 82 GLU A N 1
ATOM 645 C CA . GLU A 1 82 ? 5.184 -6.448 -11.416 1.00 68.12 82 GLU A CA 1
ATOM 646 C C . GLU A 1 82 ? 4.433 -7.035 -12.627 1.00 68.12 82 GLU A C 1
ATOM 648 O O . GLU A 1 82 ? 5.036 -7.347 -13.648 1.00 68.12 82 GLU A O 1
ATOM 653 N N . ALA A 1 83 ? 3.103 -7.116 -12.591 1.00 67.06 83 ALA A N 1
ATOM 654 C CA . ALA A 1 83 ? 2.312 -7.519 -13.754 1.00 67.06 83 ALA A CA 1
ATOM 655 C C . ALA A 1 83 ? 2.307 -6.436 -14.849 1.00 67.06 83 ALA A C 1
ATOM 657 O O . ALA A 1 83 ? 2.486 -6.745 -16.026 1.00 67.06 83 ALA A O 1
ATOM 658 N N . ARG A 1 84 ? 2.192 -5.149 -14.483 1.00 66.00 84 ARG A N 1
ATOM 659 C CA . ARG A 1 84 ? 2.353 -4.030 -15.440 1.00 66.00 84 ARG A CA 1
ATOM 660 C C . ARG A 1 84 ? 3.746 -3.987 -16.067 1.00 66.00 84 ARG A C 1
ATOM 662 O O . ARG A 1 84 ? 3.902 -3.461 -17.162 1.00 66.00 84 ARG A O 1
ATOM 669 N N . PHE A 1 85 ? 4.749 -4.539 -15.390 1.00 58.41 85 PHE A N 1
ATOM 670 C CA . PHE A 1 85 ? 6.094 -4.684 -15.933 1.00 58.41 85 PHE A CA 1
ATOM 671 C C . PHE A 1 85 ? 6.149 -5.659 -17.127 1.00 58.41 85 PHE A C 1
ATOM 673 O O . PHE A 1 85 ? 6.950 -5.444 -18.039 1.00 58.41 85 PHE A O 1
ATOM 680 N N . ILE A 1 86 ? 5.273 -6.674 -17.167 1.00 54.16 86 ILE A N 1
ATOM 681 C CA . ILE A 1 86 ? 5.172 -7.609 -18.299 1.00 54.16 86 ILE A CA 1
ATOM 682 C C . ILE A 1 86 ? 4.625 -6.877 -19.533 1.00 54.16 86 ILE A C 1
ATOM 684 O O . ILE A 1 86 ? 5.283 -6.913 -20.561 1.00 54.16 86 ILE A O 1
ATOM 688 N N . HIS A 1 87 ? 3.550 -6.092 -19.392 1.00 57.03 87 HIS A N 1
ATOM 689 C CA . HIS A 1 87 ? 2.924 -5.314 -20.480 1.00 57.03 87 HIS A CA 1
ATOM 690 C C . HIS A 1 87 ? 3.472 -3.881 -20.654 1.00 57.03 87 HIS A C 1
ATOM 692 O O . HIS A 1 87 ? 2.760 -2.974 -21.087 1.00 57.03 87 HIS A O 1
ATOM 698 N N . SER A 1 88 ? 4.722 -3.637 -20.257 1.00 65.00 88 SER A N 1
ATOM 699 C CA . SER A 1 88 ? 5.338 -2.303 -20.290 1.00 65.00 88 SER A CA 1
ATOM 700 C C . SER A 1 88 ? 5.523 -1.796 -21.735 1.00 65.00 88 SER A C 1
ATOM 702 O O . SER A 1 88 ? 5.827 -2.609 -22.604 1.00 65.00 88 SER A O 1
ATOM 704 N N . PRO A 1 89 ? 5.461 -0.473 -22.008 1.00 69.12 89 PRO A N 1
ATOM 705 C CA . PRO A 1 89 ? 5.805 0.125 -23.310 1.00 69.12 89 PRO A CA 1
ATOM 706 C C . PRO A 1 89 ? 7.161 -0.333 -23.870 1.00 69.12 89 PRO A C 1
ATOM 708 O O . PRO A 1 89 ? 7.371 -0.365 -25.076 1.00 69.12 89 PRO A O 1
ATOM 711 N N . LEU A 1 90 ? 8.068 -0.768 -22.990 1.00 74.06 90 LEU A N 1
ATOM 712 C CA . LEU A 1 90 ? 9.357 -1.358 -23.351 1.00 74.06 90 LEU A CA 1
ATOM 713 C C . LEU A 1 90 ? 9.250 -2.707 -24.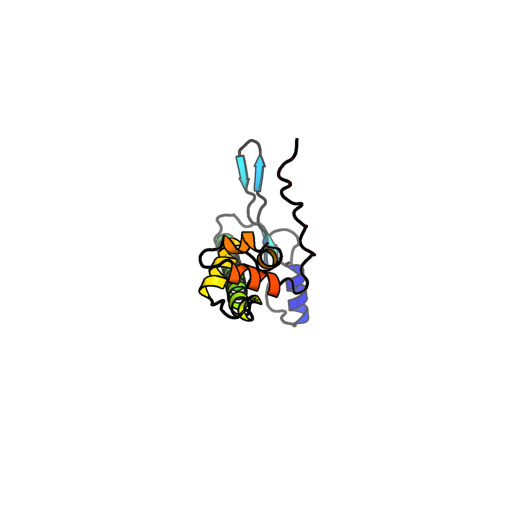093 1.00 74.06 90 LEU A C 1
ATOM 715 O O . LEU A 1 90 ? 10.238 -3.155 -24.668 1.00 74.06 90 LEU A O 1
ATOM 719 N N . GLU A 1 91 ? 8.099 -3.382 -24.059 1.00 71.88 91 GLU A N 1
ATOM 720 C CA . GLU A 1 91 ? 7.854 -4.646 -24.766 1.00 71.88 91 GLU A CA 1
ATOM 721 C C . GLU A 1 91 ? 7.733 -4.459 -26.283 1.00 71.88 91 GLU A C 1
ATOM 723 O O . GLU A 1 91 ? 8.113 -5.351 -27.038 1.00 71.88 91 GLU A O 1
ATOM 728 N N . GLY A 1 92 ? 7.300 -3.278 -26.734 1.00 71.56 92 GLY A N 1
ATOM 729 C CA . GLY A 1 92 ? 7.237 -2.933 -28.155 1.00 71.56 92 GLY A CA 1
ATOM 730 C C . GLY A 1 92 ? 8.602 -2.666 -28.795 1.00 71.56 92 GLY A C 1
ATOM 731 O O . GLY A 1 92 ? 8.672 -2.432 -29.999 1.00 71.56 92 GLY A O 1
ATOM 732 N N . ILE A 1 93 ? 9.688 -2.689 -28.012 1.00 79.25 93 ILE A N 1
ATOM 733 C CA . ILE A 1 93 ? 11.025 -2.328 -28.476 1.00 79.25 93 ILE A CA 1
ATOM 734 C C . ILE A 1 93 ? 11.792 -3.583 -28.943 1.00 79.25 93 ILE A C 1
ATOM 736 O O . ILE A 1 93 ? 12.176 -4.424 -28.117 1.00 79.25 93 ILE A O 1
ATOM 740 N N . PRO A 1 94 ? 12.083 -3.723 -30.252 1.00 74.56 94 PRO A N 1
ATOM 741 C CA . PRO A 1 94 ? 12.782 -4.890 -30.776 1.00 74.56 94 PRO A CA 1
ATOM 742 C C . PRO A 1 94 ? 14.191 -5.014 -30.174 1.00 74.56 94 PRO A C 1
ATOM 744 O O . PRO A 1 94 ? 14.979 -4.071 -30.154 1.00 74.56 94 PRO A O 1
ATOM 747 N N . GLY A 1 95 ? 14.518 -6.205 -29.663 1.00 76.25 95 GLY A N 1
ATOM 748 C CA . GLY A 1 95 ? 15.818 -6.497 -29.044 1.00 76.25 95 GLY A CA 1
ATOM 749 C C . GLY A 1 95 ? 15.910 -6.224 -27.534 1.00 76.25 95 GLY A C 1
ATOM 750 O O . GLY A 1 95 ? 16.967 -6.484 -26.940 1.00 76.25 95 GLY A O 1
ATOM 751 N N . ILE A 1 96 ? 14.824 -5.776 -26.886 1.00 81.62 96 ILE A N 1
ATOM 752 C CA . ILE A 1 96 ? 14.754 -5.571 -25.428 1.00 81.62 96 ILE A CA 1
ATOM 753 C C . ILE A 1 96 ? 13.905 -6.655 -24.754 1.00 81.62 96 ILE A C 1
ATOM 755 O O . ILE A 1 96 ? 12.698 -6.548 -24.548 1.00 81.62 96 ILE A O 1
ATOM 759 N N . GLY A 1 97 ? 14.587 -7.728 -24.355 1.00 78.88 97 GLY A N 1
ATOM 760 C CA . GLY A 1 97 ? 13.998 -8.802 -23.556 1.00 78.88 97 GLY A CA 1
ATOM 761 C C . GLY A 1 97 ? 13.791 -8.438 -22.080 1.00 78.88 97 GLY A C 1
ATOM 762 O O . GLY A 1 97 ? 14.308 -7.434 -21.580 1.00 78.88 97 GLY A O 1
ATOM 763 N N . LEU A 1 98 ? 13.088 -9.319 -21.364 1.00 79.62 98 LEU A N 1
ATOM 764 C CA . LEU A 1 98 ? 12.699 -9.173 -19.954 1.00 79.62 98 LEU A CA 1
ATOM 765 C C . LEU A 1 98 ? 13.862 -8.771 -19.028 1.00 79.62 98 LEU A C 1
ATOM 767 O O . LEU A 1 98 ? 13.712 -7.882 -18.193 1.00 79.62 98 LEU A O 1
ATOM 771 N N . THR A 1 99 ? 15.039 -9.377 -19.203 1.00 83.31 99 THR A N 1
ATOM 772 C CA . THR A 1 99 ? 16.229 -9.121 -18.373 1.00 83.31 99 THR A CA 1
ATOM 773 C C . THR A 1 99 ? 16.674 -7.659 -18.420 1.00 83.31 99 THR A C 1
ATOM 775 O O . THR A 1 99 ? 16.998 -7.076 -17.390 1.00 83.31 99 THR A O 1
ATOM 778 N N . ARG A 1 100 ? 16.638 -7.035 -19.603 1.00 84.81 100 ARG A N 1
ATOM 779 C CA . ARG A 1 100 ? 17.058 -5.635 -19.784 1.00 84.81 100 ARG A CA 1
ATOM 780 C C . ARG A 1 100 ? 15.991 -4.663 -19.313 1.00 84.81 100 ARG A C 1
ATOM 782 O O . ARG A 1 100 ? 16.327 -3.652 -18.711 1.00 84.81 100 ARG A O 1
ATOM 789 N N . ARG A 1 101 ? 14.710 -5.005 -19.496 1.00 82.81 101 ARG A N 1
ATOM 790 C CA . ARG A 1 101 ? 13.605 -4.245 -18.894 1.00 82.81 101 ARG A CA 1
ATOM 791 C C . ARG A 1 101 ? 13.758 -4.186 -17.372 1.00 82.81 101 ARG A C 1
ATOM 793 O O . ARG A 1 101 ? 13.607 -3.114 -16.794 1.00 82.81 101 ARG A O 1
ATOM 800 N N . ARG A 1 102 ? 14.109 -5.314 -16.732 1.00 81.88 102 ARG A N 1
ATOM 801 C CA . ARG A 1 102 ? 14.359 -5.370 -15.280 1.00 81.88 102 ARG A CA 1
ATOM 802 C C . ARG A 1 102 ? 15.540 -4.488 -14.891 1.00 81.88 102 ARG A C 1
ATOM 804 O O . ARG A 1 102 ? 15.412 -3.737 -13.937 1.00 81.88 102 ARG A O 1
ATOM 811 N N . ALA A 1 103 ? 16.640 -4.537 -15.642 1.00 85.31 103 ALA A N 1
ATOM 812 C CA . ALA A 1 103 ? 17.817 -3.706 -15.383 1.00 85.31 103 ALA A CA 1
ATOM 813 C C . ALA A 1 103 ? 17.514 -2.200 -15.503 1.00 85.31 103 ALA A C 1
ATOM 815 O O . ALA A 1 103 ? 17.861 -1.438 -14.606 1.00 85.31 103 ALA A O 1
ATOM 816 N N . LEU A 1 104 ? 16.797 -1.780 -16.553 1.00 85.19 104 LEU A N 1
ATOM 817 C CA . LEU A 1 104 ? 16.368 -0.387 -16.735 1.00 85.19 104 LEU A CA 1
ATOM 818 C C . LEU A 1 104 ? 15.470 0.069 -15.577 1.00 85.19 104 LEU A C 1
ATOM 820 O O . LEU A 1 104 ? 15.678 1.131 -15.003 1.00 85.19 104 LEU A O 1
ATOM 824 N N . MET A 1 105 ? 14.501 -0.751 -15.175 1.00 80.75 105 MET A N 1
ATOM 825 C CA . MET A 1 105 ? 13.616 -0.423 -14.054 1.00 80.75 105 MET A CA 1
ATOM 826 C C . MET A 1 105 ? 14.327 -0.446 -12.700 1.00 80.75 105 MET A C 1
ATOM 828 O O . MET A 1 105 ? 13.996 0.363 -11.845 1.00 80.75 105 MET A O 1
ATOM 832 N N . ALA A 1 106 ? 15.299 -1.333 -12.490 1.00 83.38 106 ALA A N 1
ATOM 833 C CA . ALA A 1 106 ? 16.101 -1.342 -11.270 1.00 83.38 106 ALA A CA 1
ATOM 834 C C . ALA A 1 106 ? 16.958 -0.073 -11.153 1.00 83.38 106 ALA A C 1
ATOM 836 O O . ALA A 1 106 ? 17.125 0.448 -10.056 1.00 83.38 106 ALA A O 1
ATOM 837 N N . HIS A 1 107 ? 17.452 0.439 -12.284 1.00 85.69 107 HIS A N 1
ATOM 838 C CA . HIS A 1 107 ? 18.255 1.657 -12.337 1.00 85.69 107 HIS A CA 1
ATOM 839 C C . HIS A 1 107 ? 17.406 2.931 -12.189 1.00 85.69 107 HIS A C 1
ATOM 841 O O . HIS A 1 107 ? 17.693 3.784 -11.355 1.00 85.69 107 HIS A O 1
ATOM 847 N N . PHE A 1 108 ? 16.327 3.057 -12.967 1.00 84.75 108 PHE A N 1
ATOM 848 C CA . PHE A 1 108 ? 15.520 4.283 -13.032 1.00 84.75 108 PHE A CA 1
ATOM 849 C C . PHE A 1 108 ? 14.305 4.276 -12.088 1.00 84.75 108 PHE A C 1
ATOM 851 O O . PHE A 1 108 ? 13.749 5.325 -11.761 1.00 84.75 108 PHE A O 1
ATOM 858 N N . GLY A 1 109 ? 13.871 3.109 -11.614 1.00 78.81 109 GLY A N 1
ATOM 859 C CA . GLY A 1 109 ? 12.763 2.915 -10.674 1.00 78.81 109 GLY A CA 1
ATOM 860 C C . GLY A 1 109 ? 11.374 2.886 -11.319 1.00 78.81 109 GLY A C 1
ATOM 861 O O . GLY A 1 109 ? 10.548 2.043 -10.967 1.00 78.81 109 GLY A O 1
ATOM 862 N N . ASN A 1 110 ? 11.085 3.786 -12.262 1.00 78.19 110 ASN A N 1
ATOM 863 C CA . ASN A 1 110 ? 9.796 3.834 -12.956 1.00 78.19 110 ASN A CA 1
ATOM 864 C C . ASN A 1 110 ? 9.937 4.175 -14.451 1.00 78.19 110 ASN A C 1
ATOM 866 O O . ASN A 1 110 ? 10.957 4.697 -14.888 1.00 78.19 110 ASN A O 1
ATOM 870 N N . ILE A 1 111 ? 8.883 3.895 -15.227 1.00 79.56 111 ILE A N 1
ATOM 871 C CA . ILE A 1 111 ? 8.858 4.113 -16.684 1.00 79.56 111 ILE A CA 1
ATOM 872 C C . ILE A 1 111 ? 8.924 5.604 -17.045 1.00 79.56 111 ILE A C 1
ATOM 874 O O . ILE A 1 111 ? 9.510 5.941 -18.066 1.00 79.56 111 ILE A O 1
ATOM 878 N N . GLY A 1 112 ? 8.369 6.497 -16.218 1.00 79.25 112 GLY A N 1
ATOM 879 C CA . GLY A 1 112 ? 8.432 7.946 -16.452 1.00 79.25 112 GLY A CA 1
ATOM 880 C C . GLY A 1 112 ? 9.873 8.454 -16.494 1.00 79.25 112 GLY A C 1
ATOM 881 O O . GLY A 1 112 ? 10.259 9.125 -17.440 1.00 79.25 112 GLY A O 1
ATOM 882 N N . ARG A 1 113 ? 10.706 8.010 -15.551 1.00 83.56 113 ARG A N 1
ATOM 883 C CA . ARG A 1 113 ? 12.138 8.335 -15.528 1.00 83.56 113 ARG A CA 1
ATOM 884 C C . ARG A 1 113 ? 12.903 7.733 -16.702 1.00 83.56 113 ARG A C 1
ATOM 886 O O . ARG A 1 113 ? 13.809 8.368 -17.209 1.00 83.56 113 ARG A O 1
ATOM 893 N N . ILE A 1 114 ? 12.527 6.538 -17.164 1.00 84.88 114 ILE A N 1
ATOM 894 C CA . ILE A 1 114 ? 13.116 5.946 -18.381 1.00 84.88 114 ILE A CA 1
ATOM 895 C C . ILE A 1 114 ? 12.738 6.769 -19.618 1.00 84.88 114 ILE A C 1
ATOM 897 O O . ILE A 1 114 ? 13.545 6.900 -20.532 1.00 84.88 114 ILE A O 1
ATOM 901 N N . ARG A 1 115 ? 11.517 7.318 -19.647 1.00 83.94 115 ARG A N 1
ATOM 902 C CA . ARG A 1 115 ? 11.039 8.184 -20.726 1.00 83.94 115 ARG A CA 1
ATOM 903 C C . ARG A 1 115 ? 11.790 9.511 -20.762 1.00 83.94 115 ARG A C 1
ATOM 905 O O . ARG A 1 115 ? 12.033 9.994 -21.849 1.00 83.94 115 ARG A O 1
ATOM 912 N N . GLU A 1 116 ? 12.125 10.086 -19.613 1.00 85.50 116 GLU A N 1
ATOM 913 C CA . GLU A 1 116 ? 12.841 11.368 -19.508 1.00 85.50 116 GLU A CA 1
ATOM 914 C C . GLU A 1 116 ? 14.367 11.224 -19.621 1.00 85.50 116 GLU A C 1
ATOM 916 O O . GLU A 1 116 ? 15.055 12.209 -19.872 1.00 85.50 116 GLU A O 1
ATOM 921 N N . ALA A 1 117 ? 14.898 10.010 -19.446 1.00 87.75 117 ALA A N 1
ATOM 922 C CA . ALA A 1 117 ? 16.331 9.754 -19.454 1.00 87.75 117 ALA A CA 1
ATOM 923 C C . ALA A 1 117 ? 16.975 10.053 -20.814 1.00 87.75 117 ALA A C 1
ATOM 925 O O . ALA A 1 117 ? 16.434 9.736 -21.880 1.00 87.75 117 ALA A O 1
ATOM 926 N N . THR A 1 118 ? 18.187 10.598 -20.766 1.00 88.75 118 THR A N 1
ATOM 927 C CA . THR A 1 118 ? 19.009 10.817 -21.961 1.00 88.75 118 THR A CA 1
ATOM 928 C C . THR A 1 118 ? 19.582 9.502 -22.493 1.00 88.75 118 THR A C 1
ATOM 930 O O . THR A 1 118 ? 19.691 8.498 -21.782 1.00 88.75 118 THR A O 1
ATOM 933 N N . ALA A 1 119 ? 20.002 9.494 -23.762 1.00 87.50 119 ALA A N 1
ATOM 934 C CA . ALA A 1 119 ? 20.655 8.324 -24.348 1.00 87.50 119 ALA A CA 1
ATOM 935 C C . ALA A 1 119 ? 21.909 7.899 -23.560 1.00 87.50 119 ALA A C 1
ATOM 937 O O . ALA A 1 119 ? 22.186 6.707 -23.471 1.00 87.50 119 ALA A O 1
ATOM 938 N N . ASP A 1 120 ? 22.644 8.831 -22.952 1.00 86.25 120 ASP A N 1
ATOM 939 C CA . ASP A 1 120 ? 23.843 8.507 -22.174 1.00 86.25 120 ASP A CA 1
ATOM 940 C C . ASP A 1 120 ? 23.517 7.910 -20.804 1.00 86.25 120 ASP A C 1
ATOM 942 O O . ASP A 1 120 ? 24.155 6.940 -20.394 1.00 86.25 120 ASP A O 1
ATOM 946 N N . GLU A 1 121 ? 22.466 8.385 -20.136 1.00 87.69 121 GLU A N 1
ATOM 947 C CA . GLU A 1 121 ? 21.975 7.770 -18.896 1.00 87.69 121 GLU A CA 1
ATOM 948 C C . GLU A 1 121 ? 21.478 6.341 -19.141 1.00 87.69 121 GLU A C 1
ATOM 950 O O . GLU A 1 121 ? 21.747 5.433 -18.353 1.00 87.69 121 GLU A O 1
ATOM 955 N N . LEU A 1 122 ? 20.803 6.099 -20.268 1.00 87.56 122 LEU A N 1
ATOM 956 C CA . LEU A 1 122 ? 20.336 4.761 -20.639 1.00 87.56 122 LEU A CA 1
ATOM 957 C C . LEU A 1 122 ? 21.496 3.774 -20.873 1.00 87.56 122 LEU A C 1
ATOM 959 O O . LEU A 1 122 ? 21.328 2.579 -20.615 1.00 87.56 122 LEU A O 1
ATOM 963 N N . LYS A 1 123 ? 22.674 4.245 -21.312 1.00 89.81 123 LYS A N 1
ATOM 964 C CA . LYS A 1 123 ? 23.886 3.413 -21.482 1.00 89.81 123 LYS A CA 1
ATOM 965 C C . LYS A 1 123 ? 24.511 2.981 -20.161 1.00 89.81 123 LYS A C 1
ATOM 967 O O . LYS A 1 123 ? 25.201 1.965 -20.137 1.00 89.81 123 LYS A O 1
ATOM 972 N N . GLN A 1 124 ? 24.281 3.720 -19.076 1.00 88.56 124 GLN A N 1
ATOM 973 C CA . GLN A 1 124 ? 24.814 3.359 -17.757 1.00 88.56 124 GLN A CA 1
ATOM 974 C C . GLN A 1 124 ? 24.194 2.060 -17.225 1.00 88.56 124 GLN A C 1
ATOM 976 O O . GLN A 1 124 ? 24.745 1.417 -16.331 1.00 88.56 124 GLN A O 1
ATOM 981 N N . VAL A 1 125 ? 23.070 1.625 -17.802 1.00 87.94 125 VAL A N 1
ATOM 982 C CA . VAL A 1 125 ? 22.401 0.392 -17.404 1.00 87.94 125 VAL A CA 1
ATOM 983 C C . VAL A 1 125 ? 23.133 -0.842 -17.947 1.00 87.94 125 VAL A C 1
ATOM 985 O O . VAL A 1 125 ? 23.311 -0.982 -19.163 1.00 87.94 125 VAL A O 1
ATOM 988 N N . PRO A 1 126 ? 23.480 -1.815 -17.081 1.00 83.25 126 PRO A N 1
ATOM 989 C CA . PRO A 1 126 ? 24.150 -3.041 -17.496 1.00 83.25 126 PRO A CA 1
ATOM 990 C C . PRO A 1 126 ? 23.405 -3.775 -18.621 1.00 83.25 126 PRO A C 1
ATOM 992 O O . PRO A 1 126 ? 22.235 -4.145 -18.497 1.00 83.25 126 PRO A O 1
ATOM 995 N N . GLY A 1 127 ? 24.100 -4.024 -19.735 1.00 81.81 127 GLY A N 1
ATOM 996 C CA . GLY A 1 127 ? 23.556 -4.751 -20.888 1.00 81.81 127 GLY A CA 1
ATOM 997 C C . GLY A 1 127 ? 22.818 -3.894 -21.927 1.00 81.81 127 GLY A C 1
ATOM 998 O O . GLY A 1 127 ? 22.272 -4.466 -22.890 1.00 81.81 127 GLY A O 1
ATOM 999 N N . VAL A 1 128 ? 22.829 -2.565 -21.772 1.00 85.62 128 VAL A N 1
ATOM 1000 C CA . VAL A 1 128 ? 22.385 -1.588 -22.777 1.00 85.62 128 VAL A CA 1
ATOM 1001 C C . VAL A 1 128 ? 23.605 -1.051 -23.531 1.00 85.62 128 VAL A C 1
ATOM 1003 O O . VAL A 1 128 ? 24.470 -0.399 -22.969 1.00 85.62 128 VAL A O 1
ATOM 1006 N N . SER A 1 129 ? 23.695 -1.360 -24.824 1.00 85.44 129 SER A N 1
ATOM 1007 C CA . SER A 1 129 ? 24.718 -0.801 -25.716 1.00 85.44 129 SER A CA 1
ATOM 1008 C C . SER A 1 129 ? 24.281 0.563 -26.252 1.00 85.44 129 SER A C 1
ATOM 1010 O O . SER A 1 129 ? 23.083 0.827 -26.314 1.00 85.44 129 SER A O 1
ATOM 1012 N N . ASP A 1 130 ? 25.211 1.363 -26.772 1.00 86.00 130 ASP A N 1
ATOM 1013 C CA . ASP A 1 130 ? 24.926 2.671 -27.390 1.00 86.00 130 ASP A CA 1
ATOM 1014 C C . ASP A 1 130 ? 23.768 2.619 -28.410 1.00 86.00 130 ASP A C 1
ATOM 1016 O O . ASP A 1 130 ? 22.753 3.294 -28.248 1.00 86.00 130 ASP A O 1
ATOM 1020 N N . LYS A 1 131 ? 23.820 1.668 -29.354 1.00 85.38 131 LYS A N 1
ATOM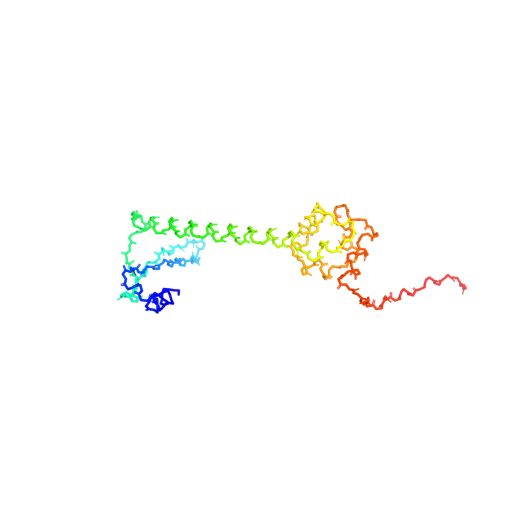 1021 C CA . LYS A 1 131 ? 22.733 1.429 -30.325 1.00 85.38 131 LYS A CA 1
ATOM 1022 C C . LYS A 1 131 ? 21.366 1.159 -29.684 1.00 85.38 131 LYS A C 1
ATOM 1024 O O . LYS A 1 131 ? 20.335 1.508 -30.247 1.00 85.38 131 LYS A O 1
ATOM 1029 N N . ARG A 1 132 ? 21.337 0.497 -28.524 1.00 85.69 132 ARG A N 1
ATOM 1030 C CA . ARG A 1 132 ? 20.090 0.167 -27.817 1.00 85.69 132 ARG A CA 1
ATOM 1031 C C . ARG A 1 132 ? 19.581 1.355 -27.023 1.00 85.69 132 ARG A C 1
ATOM 1033 O O . ARG A 1 132 ? 18.379 1.568 -27.007 1.00 85.69 132 ARG A O 1
ATOM 1040 N N . ALA A 1 133 ? 20.472 2.116 -26.397 1.00 88.19 133 ALA A N 1
ATOM 1041 C CA . ALA A 1 133 ? 20.108 3.337 -25.694 1.00 88.19 133 ALA A CA 1
ATOM 1042 C C . ALA A 1 133 ? 19.449 4.344 -26.644 1.00 88.19 133 ALA A C 1
ATOM 1044 O O . ALA A 1 133 ? 18.373 4.848 -26.340 1.00 88.19 133 ALA A O 1
ATOM 1045 N N . GLN A 1 134 ? 20.023 4.535 -27.835 1.00 86.88 134 GLN A N 1
ATOM 1046 C CA . GLN A 1 134 ? 19.435 5.370 -28.887 1.00 86.88 134 GLN A CA 1
ATOM 1047 C C . GLN A 1 134 ? 18.062 4.855 -29.336 1.00 86.88 134 GLN A C 1
ATOM 1049 O O . GLN A 1 134 ? 17.130 5.633 -29.498 1.00 86.88 134 GLN A O 1
ATOM 1054 N N . LEU A 1 135 ? 17.911 3.537 -29.486 1.00 86.62 135 LEU A N 1
ATOM 1055 C CA . LEU A 1 135 ? 16.653 2.917 -29.900 1.00 86.62 135 LEU A CA 1
ATOM 1056 C C . LEU A 1 135 ? 15.558 3.021 -28.819 1.00 86.62 135 LEU A C 1
ATOM 1058 O O . LEU A 1 135 ? 14.393 3.231 -29.148 1.00 86.62 135 LEU A O 1
ATOM 1062 N N . ILE A 1 136 ? 15.924 2.943 -27.535 1.00 85.69 136 ILE A N 1
ATOM 1063 C CA . ILE A 1 136 ? 15.018 3.224 -26.408 1.00 85.69 136 ILE A CA 1
ATOM 1064 C C . ILE A 1 136 ? 14.626 4.701 -26.406 1.00 85.69 136 ILE A C 1
ATOM 1066 O O . ILE A 1 136 ? 13.442 5.018 -26.327 1.00 85.69 136 ILE A O 1
ATOM 1070 N N . PHE A 1 137 ? 15.607 5.596 -26.524 1.00 87.81 137 PHE A N 1
ATOM 1071 C CA . PHE A 1 137 ? 15.387 7.038 -26.522 1.00 87.81 137 PHE A CA 1
ATOM 1072 C C . PHE A 1 137 ? 14.456 7.465 -27.664 1.00 87.81 137 PHE A C 1
ATOM 1074 O O . PHE A 1 137 ? 13.471 8.156 -27.418 1.00 87.81 137 PHE A O 1
ATOM 1081 N N . ALA A 1 138 ? 14.699 6.975 -28.882 1.00 86.44 138 ALA A N 1
ATOM 1082 C CA . ALA A 1 138 ? 13.876 7.250 -30.060 1.00 86.44 138 ALA A CA 1
ATOM 1083 C C . ALA A 1 138 ? 12.447 6.692 -29.940 1.00 86.44 138 ALA A C 1
ATOM 1085 O O . ALA A 1 138 ? 11.503 7.303 -30.433 1.00 86.44 138 ALA A O 1
ATOM 1086 N N . HIS A 1 139 ? 12.262 5.556 -29.257 1.00 84.81 139 HIS A N 1
ATOM 1087 C CA . HIS A 1 139 ? 10.929 4.997 -29.014 1.00 84.81 139 HIS A CA 1
ATOM 1088 C C . HIS A 1 139 ? 10.066 5.912 -28.129 1.00 84.81 139 HIS A C 1
ATOM 1090 O O . HIS A 1 139 ? 8.853 5.996 -28.316 1.00 84.81 139 HIS A O 1
ATOM 1096 N N . PHE A 1 140 ? 10.686 6.614 -27.179 1.00 82.75 140 PHE A N 1
ATOM 1097 C CA . PHE A 1 140 ? 10.004 7.543 -26.275 1.00 82.75 140 PHE A CA 1
ATOM 1098 C C . PHE A 1 140 ? 9.982 8.997 -26.774 1.00 82.75 140 PHE A C 1
ATOM 1100 O O . PHE A 1 140 ? 9.095 9.756 -26.371 1.00 82.75 140 PHE A O 1
ATOM 1107 N N . HIS A 1 141 ? 10.895 9.350 -27.684 1.00 81.94 141 HIS A N 1
ATOM 1108 C CA . HIS A 1 141 ? 11.031 10.660 -28.322 1.00 81.94 141 HIS A CA 1
ATOM 1109 C C . HIS A 1 141 ? 11.021 10.521 -29.854 1.00 81.94 141 HIS A C 1
ATOM 1111 O O . HIS A 1 141 ? 12.070 10.599 -30.495 1.00 81.94 141 HIS A O 1
ATOM 1117 N N . PRO A 1 142 ? 9.840 10.337 -30.473 1.00 71.19 142 PRO A N 1
ATOM 1118 C CA . PRO A 1 142 ? 9.722 10.219 -31.927 1.00 71.19 142 PRO A CA 1
ATOM 1119 C C . PRO A 1 142 ? 10.059 11.517 -32.683 1.00 71.19 142 PRO A C 1
ATOM 1121 O O . PRO A 1 142 ? 10.203 11.483 -33.900 1.00 71.19 142 PRO A O 1
ATOM 1124 N N . ASN A 1 143 ? 10.202 12.645 -31.979 1.00 59.12 143 ASN A N 1
ATOM 1125 C CA . ASN A 1 143 ? 10.727 13.893 -32.522 1.00 59.12 143 ASN A CA 1
ATOM 1126 C C . ASN A 1 143 ? 11.882 14.346 -31.614 1.00 59.12 143 ASN A C 1
ATOM 1128 O O . ASN A 1 143 ? 11.614 14.776 -30.488 1.00 59.12 143 ASN A O 1
ATOM 1132 N N . PRO A 1 144 ? 13.150 14.186 -32.025 1.00 52.28 144 PRO A N 1
ATOM 1133 C CA . PRO A 1 144 ? 14.261 14.645 -31.206 1.00 52.28 144 PRO A CA 1
ATOM 1134 C C . PRO A 1 144 ? 14.200 16.178 -31.085 1.00 52.28 144 PRO A C 1
ATOM 1136 O O . PRO A 1 144 ? 13.907 16.846 -32.082 1.00 52.28 144 PRO A O 1
ATOM 1139 N N . PRO A 1 145 ? 14.480 16.772 -29.909 1.00 46.50 145 PRO A N 1
ATOM 1140 C CA . PRO A 1 145 ? 14.891 18.168 -29.887 1.00 46.50 145 PRO A CA 1
ATOM 1141 C C . PRO A 1 145 ? 16.135 18.279 -30.774 1.00 46.50 145 PRO A C 1
ATOM 1143 O O . PRO A 1 145 ? 17.031 17.436 -30.691 1.00 46.50 145 PRO A O 1
ATOM 1146 N N . ALA A 1 146 ? 16.137 19.258 -31.680 1.00 48.84 146 ALA A N 1
ATOM 1147 C CA . ALA A 1 146 ? 17.270 19.538 -32.547 1.00 48.84 146 ALA A CA 1
ATOM 1148 C C . ALA A 1 146 ? 18.539 19.586 -31.690 1.00 48.84 146 ALA A C 1
ATOM 1150 O O . ALA A 1 146 ? 18.620 20.360 -30.741 1.00 48.84 146 ALA A O 1
ATOM 1151 N N . THR A 1 147 ? 19.466 18.683 -31.995 1.00 44.97 147 THR A N 1
ATOM 1152 C CA . THR A 1 147 ? 20.781 18.565 -31.380 1.00 44.97 147 THR A CA 1
ATOM 1153 C C . THR A 1 147 ? 21.414 19.945 -31.236 1.00 44.97 147 THR A C 1
ATOM 1155 O O . THR A 1 147 ? 21.602 20.632 -32.239 1.00 44.97 147 THR A O 1
ATOM 1158 N N . ASP A 1 148 ? 21.741 20.327 -29.999 1.00 42.44 148 ASP A N 1
ATOM 1159 C CA . ASP A 1 148 ? 22.630 21.448 -29.721 1.00 42.44 148 ASP A CA 1
ATOM 1160 C C . ASP A 1 148 ? 23.919 21.229 -30.512 1.00 42.44 148 ASP A C 1
ATOM 1162 O O . ASP A 1 148 ? 24.680 20.284 -30.283 1.00 42.44 148 ASP A O 1
ATOM 1166 N N . ALA A 1 149 ? 24.098 22.079 -31.517 1.00 40.88 149 ALA A N 1
ATOM 1167 C CA . ALA A 1 149 ? 25.278 22.124 -32.344 1.00 40.88 149 ALA A CA 1
ATOM 1168 C C . ALA A 1 149 ? 26.501 22.383 -31.455 1.00 40.88 149 ALA A C 1
ATOM 1170 O O . ALA A 1 149 ? 26.584 23.394 -30.759 1.00 40.88 149 ALA A O 1
ATOM 1171 N N . GLN A 1 150 ? 27.466 21.469 -31.511 1.00 44.44 150 GLN A N 1
ATOM 1172 C CA . GLN A 1 150 ? 28.847 21.771 -31.157 1.00 44.44 150 GLN A CA 1
ATOM 1173 C C . GLN A 1 150 ? 29.333 22.920 -32.057 1.00 44.44 150 GLN A C 1
ATOM 1175 O O . GLN A 1 150 ? 29.188 22.798 -33.276 1.00 44.44 150 GLN A O 1
ATOM 1180 N N . PRO A 1 151 ? 29.960 23.990 -31.539 1.00 43.72 151 PRO A N 1
ATOM 1181 C CA . PRO A 1 151 ? 30.845 24.801 -32.354 1.00 43.72 151 PRO A CA 1
ATOM 1182 C C . PRO A 1 151 ? 32.250 24.187 -32.319 1.00 43.72 151 PRO A C 1
ATOM 1184 O O . PRO A 1 151 ? 32.898 24.139 -31.275 1.00 43.72 151 PRO A O 1
ATOM 1187 N N . GLU A 1 152 ? 32.631 23.659 -33.480 1.00 40.44 152 GLU A N 1
ATOM 1188 C CA . GLU A 1 152 ? 33.957 23.640 -34.106 1.00 40.44 152 GLU A CA 1
ATOM 1189 C C . GLU A 1 152 ? 35.203 23.926 -33.252 1.00 40.44 152 GLU A C 1
ATOM 1191 O O . GLU A 1 152 ? 35.432 25.022 -32.741 1.00 40.44 152 GLU A O 1
ATOM 1196 N N . GLU A 1 153 ? 36.108 22.945 -33.285 1.00 38.50 153 GLU A N 1
ATOM 1197 C CA . GLU A 1 153 ? 37.548 23.183 -33.307 1.00 38.50 153 GLU A CA 1
ATOM 1198 C C . GLU A 1 153 ? 37.905 24.180 -34.428 1.00 38.50 153 GLU A C 1
ATOM 1200 O O . GLU A 1 153 ? 37.770 23.865 -35.608 1.00 38.50 153 GLU A O 1
ATOM 1205 N N . ALA A 1 154 ? 38.438 25.349 -34.069 1.00 37.66 154 ALA A N 1
ATOM 1206 C CA . ALA A 1 154 ? 39.239 26.173 -34.969 1.00 37.66 154 ALA A CA 1
ATOM 1207 C C . ALA A 1 154 ? 40.712 26.039 -34.559 1.00 37.66 154 ALA A C 1
ATOM 1209 O O . ALA A 1 154 ? 41.125 26.519 -33.502 1.00 37.66 154 ALA A O 1
ATOM 1210 N N . LYS A 1 155 ? 41.489 25.333 -35.386 1.00 38.31 155 LYS A N 1
ATOM 1211 C CA . LYS A 1 155 ? 42.956 25.348 -35.374 1.00 38.31 155 LYS A CA 1
ATOM 1212 C C . LYS A 1 155 ? 43.470 26.533 -36.200 1.00 38.31 155 LYS A C 1
ATOM 1214 O O . LYS A 1 155 ? 42.906 26.806 -37.252 1.00 38.31 155 LYS A O 1
ATOM 1219 N N . ASP A 1 156 ? 44.562 27.115 -35.701 1.00 35.72 156 ASP A N 1
ATOM 1220 C CA . ASP A 1 156 ? 45.648 27.850 -36.374 1.00 35.72 156 ASP A CA 1
ATOM 1221 C C . ASP A 1 156 ? 45.326 29.024 -37.318 1.00 35.72 156 ASP A C 1
ATOM 1223 O O . ASP A 1 156 ? 44.826 28.830 -38.417 1.00 35.72 156 ASP A O 1
ATOM 1227 N N . GLU A 1 157 ? 45.754 30.234 -36.925 1.00 35.47 157 GLU A N 1
ATOM 1228 C CA . GLU A 1 157 ? 46.788 31.030 -37.629 1.00 35.47 157 GLU A CA 1
ATOM 1229 C C . GLU A 1 157 ? 46.998 32.397 -36.940 1.00 35.47 157 GLU A C 1
ATOM 1231 O O . GLU A 1 157 ? 46.167 33.298 -37.077 1.00 35.47 157 GLU A O 1
ATOM 1236 N N . GLN A 1 158 ? 48.109 32.538 -36.197 1.00 36.94 158 GLN A N 1
ATOM 1237 C CA . GLN A 1 158 ? 49.098 33.643 -36.237 1.00 36.94 158 GLN A CA 1
ATOM 1238 C C . GLN A 1 158 ? 50.124 33.525 -35.104 1.00 36.94 158 GLN A C 1
ATOM 1240 O O . GLN A 1 158 ? 49.714 33.437 -33.925 1.00 36.94 158 GLN A O 1
#